Protein AF-A0A1Q3CL47-F1 (afdb_monomer_lite)

Radius of gyration: 13.67 Å; chains: 1; bounding box: 32×25×36 Å

Structure (mmCIF, N/CA/C/O backbone):
data_AF-A0A1Q3CL47-F1
#
_entry.id   AF-A0A1Q3CL47-F1
#
loop_
_atom_site.group_PDB
_atom_site.id
_atom_site.type_symbol
_atom_site.label_atom_id
_atom_site.label_alt_id
_atom_site.label_comp_id
_atom_site.label_asym_id
_atom_site.label_entity_id
_atom_site.label_seq_id
_atom_site.pdbx_PDB_ins_code
_atom_site.Cartn_x
_atom_site.Cartn_y
_atom_site.Cartn_z
_atom_site.occupancy
_atom_site.B_iso_or_equiv
_atom_site.auth_seq_id
_atom_site.auth_comp_id
_atom_site.auth_asym_id
_atom_site.auth_atom_id
_atom_site.pdbx_PDB_model_num
ATOM 1 N N . GLN A 1 1 ? 4.369 14.783 0.229 1.00 57.88 1 GLN A N 1
ATOM 2 C CA . GLN A 1 1 ? 4.083 13.335 0.374 1.00 57.88 1 GLN A CA 1
ATOM 3 C C . GLN A 1 1 ? 3.785 12.978 1.840 1.00 57.88 1 GLN A C 1
ATOM 5 O O . GLN A 1 1 ? 4.627 12.414 2.522 1.00 57.88 1 GLN A O 1
ATOM 10 N N . ILE A 1 2 ? 2.594 13.310 2.356 1.00 79.88 2 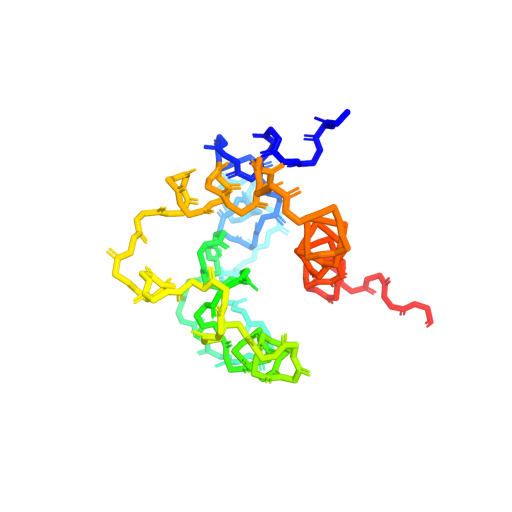ILE A N 1
ATOM 11 C CA . ILE A 1 2 ? 2.222 13.035 3.766 1.00 79.88 2 ILE A CA 1
ATOM 12 C C . ILE A 1 2 ? 1.633 11.620 3.932 1.00 79.88 2 ILE A C 1
ATOM 14 O O . ILE A 1 2 ? 1.781 10.994 4.978 1.00 79.88 2 ILE A O 1
ATOM 18 N N . PHE A 1 3 ? 0.991 11.088 2.889 1.00 82.19 3 PHE A N 1
ATOM 19 C CA . PHE A 1 3 ? 0.314 9.790 2.932 1.00 82.19 3 PHE A CA 1
ATOM 20 C C . PHE A 1 3 ? 1.273 8.605 3.135 1.00 82.19 3 PHE A C 1
ATOM 22 O O . PHE A 1 3 ? 1.109 7.865 4.099 1.00 82.19 3 PHE A O 1
ATOM 29 N N . LEU A 1 4 ? 2.311 8.462 2.301 1.00 82.69 4 LEU A N 1
ATOM 30 C CA . LEU A 1 4 ? 3.299 7.379 2.446 1.00 82.69 4 LEU A CA 1
ATOM 31 C C . LEU A 1 4 ? 4.018 7.424 3.799 1.00 82.69 4 LEU A C 1
ATOM 33 O O . LEU A 1 4 ? 4.282 6.385 4.395 1.00 82.69 4 LEU A O 1
ATOM 37 N N . TRP A 1 5 ? 4.275 8.625 4.326 1.00 84.69 5 TRP A N 1
ATOM 38 C CA . TRP A 1 5 ? 4.795 8.784 5.681 1.00 84.69 5 TRP A CA 1
ATOM 39 C C . TRP A 1 5 ? 3.823 8.199 6.718 1.00 84.69 5 TRP A C 1
ATOM 41 O O . TRP A 1 5 ? 4.224 7.396 7.558 1.00 84.69 5 TRP A O 1
ATOM 51 N N . LYS A 1 6 ? 2.520 8.500 6.620 1.00 83.94 6 LYS A N 1
ATOM 52 C CA . LYS A 1 6 ? 1.509 7.908 7.511 1.00 83.94 6 LYS A CA 1
ATOM 53 C C . LYS A 1 6 ? 1.444 6.383 7.396 1.00 83.94 6 LYS A C 1
ATOM 55 O O . LYS A 1 6 ? 1.325 5.726 8.427 1.00 83.94 6 LYS A O 1
ATOM 60 N N . VAL A 1 7 ? 1.547 5.830 6.185 1.00 84.19 7 VAL A N 1
ATOM 61 C CA . VAL A 1 7 ? 1.597 4.373 5.950 1.00 84.19 7 VAL A CA 1
ATOM 62 C C . VAL A 1 7 ? 2.800 3.767 6.681 1.00 84.19 7 VAL A C 1
ATOM 64 O O . VAL A 1 7 ? 2.645 2.872 7.507 1.00 84.19 7 VAL A O 1
ATOM 67 N N . ASN A 1 8 ? 3.989 4.322 6.449 1.00 83.56 8 ASN A N 1
ATOM 68 C CA . ASN A 1 8 ? 5.258 3.822 6.978 1.00 83.56 8 ASN A CA 1
ATOM 69 C C . ASN A 1 8 ? 5.361 3.886 8.505 1.00 83.56 8 ASN A C 1
ATOM 71 O O . ASN A 1 8 ? 6.035 3.058 9.113 1.00 83.56 8 ASN A O 1
ATOM 75 N N . HIS A 1 9 ? 4.681 4.848 9.127 1.00 81.75 9 HIS A N 1
ATOM 76 C CA . HIS A 1 9 ? 4.655 5.015 10.578 1.00 81.75 9 HIS A CA 1
ATOM 77 C C . HIS A 1 9 ? 3.426 4.374 11.251 1.00 81.75 9 HIS A C 1
ATOM 79 O O . HIS A 1 9 ? 3.2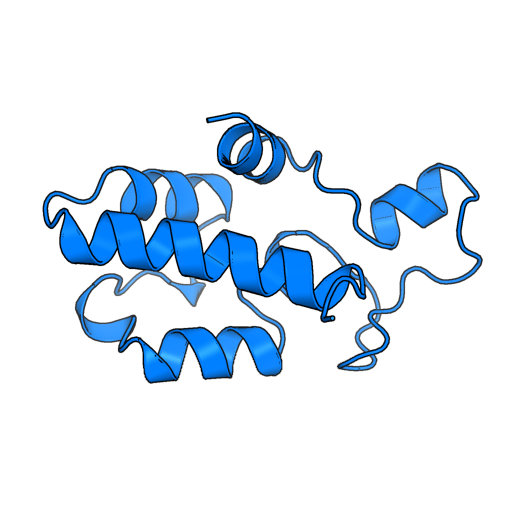06 4.608 12.441 1.00 81.75 9 HIS A O 1
ATOM 85 N N . ASN A 1 10 ? 2.617 3.582 10.528 1.00 74.31 10 ASN A N 1
ATOM 86 C CA . ASN A 1 10 ? 1.357 3.005 11.025 1.00 74.31 10 ASN A CA 1
ATOM 87 C C . ASN A 1 10 ? 0.417 4.066 11.642 1.00 74.31 10 ASN A C 1
ATOM 89 O O . ASN A 1 10 ? -0.231 3.844 12.667 1.00 74.31 10 ASN A O 1
ATOM 93 N N . LYS A 1 11 ? 0.375 5.253 11.026 1.00 78.81 11 LYS A N 1
ATOM 94 C CA . LYS A 1 11 ? -0.443 6.413 11.420 1.00 78.81 11 LYS A CA 1
ATOM 95 C C . LYS A 1 11 ? -1.665 6.607 10.515 1.00 78.81 11 LYS A C 1
ATOM 97 O O . LYS A 1 11 ? -2.262 7.685 10.523 1.00 78.81 11 LYS A O 1
ATOM 102 N N . LEU A 1 12 ? -2.031 5.613 9.703 1.00 79.62 12 LEU A N 1
ATOM 103 C CA . LEU A 1 12 ? -3.308 5.647 8.991 1.00 79.62 12 LEU A CA 1
ATOM 104 C C . LEU A 1 12 ? -4.451 5.458 9.983 1.00 79.62 12 LEU A C 1
ATOM 106 O O . LEU A 1 12 ? -4.358 4.648 10.901 1.00 79.62 12 LEU A O 1
ATOM 110 N N . LEU A 1 13 ? -5.535 6.202 9.781 1.00 73.31 13 LEU A N 1
ATOM 111 C CA . LEU A 1 13 ? -6.753 6.062 10.567 1.00 73.31 13 LEU A CA 1
ATOM 112 C C . LEU A 1 13 ? -7.474 4.768 10.160 1.00 73.31 13 LEU A C 1
ATOM 114 O O . LEU A 1 13 ? -8.373 4.797 9.328 1.00 73.31 13 LEU A O 1
ATOM 118 N N . THR A 1 14 ? -7.036 3.638 10.703 1.00 74.69 14 THR A N 1
ATOM 119 C CA . THR A 1 14 ? -7.719 2.346 10.560 1.00 74.69 14 THR A CA 1
ATOM 120 C C . THR A 1 14 ? -8.768 2.171 11.659 1.00 74.69 14 THR A C 1
ATOM 122 O O . THR A 1 14 ? -8.706 2.862 12.682 1.00 74.69 14 THR A O 1
ATOM 125 N N . ASN A 1 15 ? -9.701 1.225 11.522 1.00 70.75 15 ASN A N 1
ATOM 126 C CA . ASN A 1 15 ? -10.629 0.895 12.612 1.00 70.75 15 ASN A CA 1
ATOM 127 C C . ASN A 1 15 ? -9.899 0.468 13.902 1.00 70.75 15 ASN A C 1
ATOM 129 O O . ASN A 1 15 ? -10.361 0.804 14.988 1.00 70.75 15 ASN A O 1
ATOM 133 N N . GLN A 1 16 ? -8.705 -0.137 13.820 1.00 69.44 16 GLN A N 1
ATOM 134 C CA . GLN A 1 16 ? -7.854 -0.378 14.997 1.00 69.44 16 GLN A CA 1
ATOM 135 C C . GLN A 1 16 ? -7.393 0.926 15.679 1.00 69.44 16 GLN A C 1
ATOM 137 O O . GLN A 1 16 ? -7.344 1.014 16.907 1.00 69.44 16 GLN A O 1
ATOM 142 N N . VAL A 1 17 ? -7.040 1.960 14.908 1.00 73.62 17 VAL A N 1
ATOM 143 C CA . VAL A 1 17 ? -6.720 3.290 15.459 1.00 73.62 17 VAL A CA 1
ATOM 144 C C . VAL A 1 17 ? -7.976 3.943 16.029 1.00 73.62 17 VAL A C 1
ATOM 146 O O . VAL A 1 17 ? -7.934 4.450 17.145 1.00 73.62 17 VAL A O 1
ATOM 149 N N . ARG A 1 18 ? -9.110 3.871 15.325 1.00 73.62 18 ARG A N 1
ATOM 150 C CA . ARG A 1 18 ? -10.391 4.396 15.817 1.00 73.62 18 ARG A CA 1
ATOM 151 C C . ARG A 1 18 ? -10.803 3.742 17.133 1.00 73.62 18 ARG A C 1
ATOM 153 O O . ARG A 1 18 ? -11.231 4.461 18.025 1.00 73.62 18 ARG A O 1
ATOM 160 N N . LEU A 1 19 ? -10.614 2.429 17.284 1.00 73.38 19 LEU A N 1
ATOM 161 C CA . LEU A 1 19 ? -10.934 1.708 18.517 1.00 73.38 19 LEU A CA 1
ATOM 162 C C . LEU A 1 19 ? -10.063 2.201 19.678 1.00 73.38 19 LEU A C 1
ATOM 164 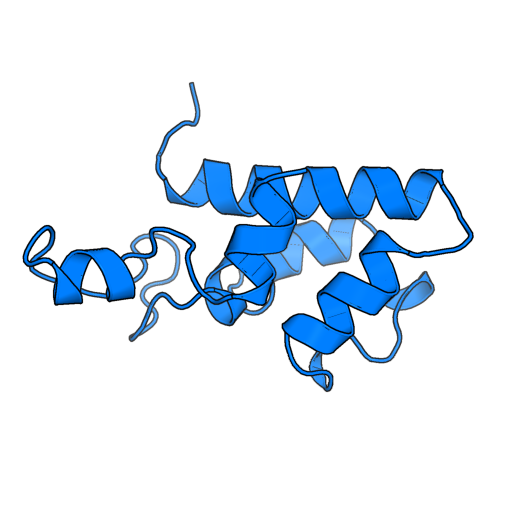O O . LEU A 1 19 ? -10.584 2.493 20.749 1.00 73.38 19 LEU A O 1
ATOM 168 N N . ARG A 1 20 ? -8.752 2.387 19.452 1.00 76.38 20 ARG A N 1
ATOM 169 C CA . ARG A 1 20 ? -7.839 2.965 20.459 1.00 76.38 20 ARG A CA 1
ATOM 170 C C . ARG A 1 20 ? -8.245 4.366 20.915 1.00 76.38 20 ARG A C 1
ATOM 172 O O . ARG A 1 20 ? -7.953 4.736 22.045 1.00 76.38 20 ARG A O 1
ATOM 179 N N . HIS A 1 21 ? -8.898 5.131 20.047 1.00 79.19 21 HIS A N 1
ATOM 180 C CA . HIS A 1 21 ? -9.412 6.465 20.355 1.00 79.19 21 HIS A CA 1
ATOM 181 C C . HIS A 1 21 ? -10.896 6.476 20.760 1.00 79.19 21 HIS A C 1
ATOM 183 O O . HIS A 1 21 ? -11.469 7.555 20.866 1.00 79.19 21 HIS A O 1
ATOM 189 N N . LEU A 1 22 ? -11.523 5.311 20.979 1.00 79.44 22 LEU A N 1
ATOM 190 C CA . LEU A 1 22 ? -12.947 5.179 21.326 1.00 79.44 22 LEU A CA 1
ATOM 191 C C . LEU A 1 22 ? -13.909 5.776 20.271 1.00 79.44 22 LEU A C 1
ATOM 193 O O . LEU A 1 22 ? -15.032 6.159 20.579 1.00 79.44 22 LEU A O 1
ATOM 197 N N . LEU A 1 23 ? -13.480 5.835 19.005 1.00 74.94 23 LEU A N 1
ATOM 198 C CA . LEU A 1 23 ? -14.242 6.356 17.854 1.00 74.94 23 LEU A CA 1
ATOM 199 C C . LEU A 1 23 ? -14.977 5.258 17.056 1.00 74.94 23 LEU A C 1
ATOM 201 O O . LEU A 1 23 ? -15.515 5.511 15.973 1.00 74.94 23 LEU A O 1
ATOM 205 N N . THR A 1 24 ? -14.924 4.015 17.532 1.00 73.00 24 THR A N 1
ATOM 206 C CA . THR A 1 24 ? -15.683 2.860 17.033 1.00 73.00 24 THR A CA 1
ATOM 207 C C . THR A 1 24 ? -15.795 1.825 18.152 1.00 73.00 24 THR A C 1
ATOM 209 O O . THR A 1 24 ? -14.935 1.773 19.029 1.00 73.00 24 THR A O 1
ATOM 212 N N . ILE A 1 25 ? -16.833 0.991 18.100 1.00 73.94 25 ILE A N 1
ATOM 213 C CA . ILE A 1 25 ? -17.054 -0.134 19.024 1.00 73.94 25 ILE A CA 1
ATOM 214 C C . ILE A 1 25 ? -16.483 -1.459 18.497 1.00 73.94 25 ILE A C 1
ATOM 216 O O . ILE A 1 25 ? -16.440 -2.442 19.227 1.00 73.94 25 ILE A O 1
ATOM 220 N N . SER A 1 26 ? -16.035 -1.493 17.236 1.00 67.31 26 SER A N 1
ATOM 221 C CA . SER A 1 26 ? -15.473 -2.688 16.602 1.00 67.31 26 SER A CA 1
ATOM 222 C C . SER A 1 26 ? -14.238 -2.342 15.755 1.00 67.31 26 SER A C 1
ATOM 224 O O . SER A 1 26 ? -14.284 -1.369 14.991 1.00 67.31 26 SER A O 1
ATOM 226 N N . PRO A 1 27 ? -13.135 -3.113 15.865 1.00 62.47 27 PRO A N 1
ATOM 227 C CA . PRO A 1 27 ? -11.957 -2.989 15.004 1.00 62.47 27 PRO A CA 1
ATOM 228 C C . PRO A 1 27 ? -12.120 -3.714 13.658 1.00 62.47 27 PRO A C 1
ATOM 230 O O . PRO A 1 27 ? -11.182 -3.712 12.857 1.00 62.47 27 PRO A O 1
ATOM 233 N N . GLN A 1 28 ? -13.268 -4.356 13.430 1.00 68.12 28 GLN A N 1
ATOM 234 C CA . GLN A 1 28 ? -13.495 -5.203 12.267 1.00 68.12 28 GLN A CA 1
ATOM 235 C C . GLN A 1 28 ? -13.547 -4.388 10.975 1.00 68.12 28 GLN A C 1
ATOM 237 O O . GLN A 1 28 ? -14.062 -3.266 10.918 1.00 68.12 28 GLN A O 1
ATOM 242 N N . TYR A 1 29 ? -13.025 -4.994 9.914 1.00 65.25 29 TYR A N 1
ATOM 243 C CA . TYR A 1 29 ? -13.100 -4.455 8.565 1.00 65.25 29 TYR A CA 1
ATOM 244 C C . TYR A 1 29 ? -14.447 -4.840 7.945 1.00 65.25 29 TYR A C 1
ATOM 246 O O . TYR A 1 29 ? -14.674 -6.002 7.603 1.00 65.25 29 TYR A O 1
ATOM 254 N N . SER A 1 30 ? -15.345 -3.869 7.766 1.00 64.50 30 SER A N 1
ATOM 255 C CA . SER A 1 30 ? -16.716 -4.110 7.281 1.00 64.50 30 SER A CA 1
ATOM 256 C C . SER A 1 30 ? -16.796 -4.782 5.905 1.00 64.50 30 SER A C 1
ATOM 258 O O . SER A 1 30 ? -17.809 -5.393 5.586 1.00 64.50 30 SER A O 1
ATOM 260 N N . ARG A 1 31 ? -15.739 -4.698 5.088 1.00 67.00 31 ARG A N 1
ATOM 261 C CA . ARG A 1 31 ? -15.730 -5.221 3.712 1.00 67.00 31 ARG A CA 1
ATOM 262 C C . ARG A 1 31 ? -15.217 -6.652 3.564 1.00 67.00 31 ARG A C 1
ATOM 264 O O . ARG A 1 31 ? -15.413 -7.235 2.507 1.00 67.00 31 ARG A O 1
ATOM 271 N N . CYS A 1 32 ? -14.542 -7.218 4.564 1.00 69.19 32 CYS A N 1
ATOM 272 C CA . CYS A 1 32 ? -14.064 -8.606 4.481 1.00 69.19 32 CYS A CA 1
ATOM 273 C C . CYS A 1 32 ? -14.223 -9.405 5.782 1.00 69.19 32 CYS A C 1
ATOM 275 O O . CYS A 1 32 ? -13.705 -10.513 5.865 1.00 69.19 32 CYS A O 1
ATOM 277 N N . MET A 1 33 ? -14.916 -8.847 6.784 1.00 64.06 33 MET A N 1
ATOM 278 C CA . MET A 1 33 ? -15.202 -9.478 8.082 1.00 64.06 33 MET A CA 1
ATOM 279 C C . MET A 1 33 ? -13.968 -10.036 8.815 1.00 64.06 33 MET A C 1
ATOM 281 O O . MET A 1 33 ? -14.090 -10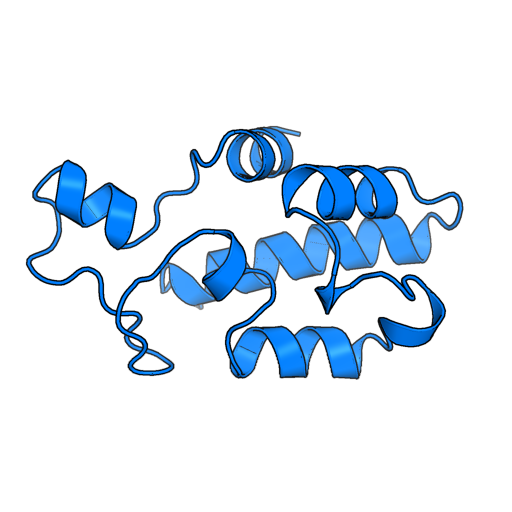.946 9.627 1.00 64.06 33 MET A O 1
ATOM 285 N N . ALA A 1 34 ? -12.777 -9.500 8.541 1.00 65.12 34 ALA A N 1
ATOM 286 C CA . ALA A 1 34 ? -11.559 -9.895 9.239 1.00 65.12 34 ALA A CA 1
ATOM 287 C C . ALA A 1 34 ? -11.487 -9.257 10.636 1.00 65.12 34 ALA A C 1
ATOM 289 O O . ALA A 1 34 ? -11.942 -8.124 10.837 1.00 65.12 34 ALA A O 1
ATOM 290 N N . ASP A 1 35 ? -10.858 -9.976 11.571 1.00 59.81 35 ASP A N 1
ATOM 291 C CA . ASP A 1 35 ? -10.826 -9.643 13.001 1.00 59.81 35 ASP A CA 1
ATOM 292 C C . ASP A 1 35 ? -10.202 -8.276 13.312 1.00 59.81 35 ASP A C 1
ATOM 294 O O . ASP A 1 35 ? -10.663 -7.578 14.217 1.00 59.81 35 ASP A O 1
ATOM 298 N N . VAL A 1 36 ? -9.160 -7.863 12.574 1.00 68.69 36 VAL A N 1
ATOM 299 C CA . VAL A 1 36 ? -8.448 -6.604 12.843 1.00 68.69 36 VAL A CA 1
ATOM 300 C C . VAL A 1 36 ? -8.075 -5.864 11.566 1.00 68.69 36 VAL A C 1
ATOM 302 O O . VAL A 1 36 ? -7.215 -6.281 10.790 1.00 68.69 36 VAL A O 1
ATOM 305 N N . GLU A 1 37 ? -8.640 -4.671 11.416 1.00 68.62 37 GLU A N 1
ATOM 306 C CA . GLU A 1 37 ? -8.244 -3.725 10.385 1.00 68.62 37 GLU A CA 1
ATOM 307 C C . GLU A 1 37 ? -6.933 -2.996 10.752 1.00 68.62 37 GLU A C 1
ATOM 309 O O . GLU A 1 37 ? -6.923 -1.955 11.426 1.00 68.62 37 GLU A O 1
ATOM 314 N N . ASN A 1 38 ? -5.809 -3.520 10.262 1.00 76.81 38 ASN A N 1
ATOM 315 C CA . ASN A 1 38 ? -4.501 -2.865 10.326 1.00 76.81 38 ASN A CA 1
ATOM 316 C C . ASN A 1 38 ? -4.041 -2.366 8.937 1.00 76.81 38 ASN A C 1
ATOM 318 O O . ASN A 1 38 ? -4.647 -2.678 7.912 1.00 76.81 38 ASN A O 1
ATOM 322 N N . CYS A 1 39 ? -2.965 -1.571 8.891 1.00 80.50 39 CYS A N 1
ATOM 323 C CA . CYS A 1 39 ? -2.478 -0.973 7.640 1.00 80.50 39 CYS A CA 1
ATOM 324 C C . CYS A 1 39 ? -2.091 -2.025 6.587 1.00 80.50 39 CYS A C 1
ATOM 326 O O . CYS A 1 39 ? -2.356 -1.820 5.408 1.00 80.50 39 CYS A O 1
ATOM 328 N N . VAL A 1 40 ? -1.491 -3.146 7.001 1.00 83.25 40 VAL A N 1
ATOM 329 C CA . VAL A 1 40 ? -1.085 -4.234 6.094 1.00 83.25 40 VAL A CA 1
ATOM 330 C C . VAL A 1 40 ? -2.310 -4.895 5.475 1.00 83.25 40 VAL A C 1
ATOM 332 O O . VAL A 1 40 ? -2.375 -5.095 4.264 1.00 83.25 40 VAL A O 1
ATOM 335 N N . HIS A 1 41 ? -3.313 -5.155 6.308 1.00 80.75 41 HIS A N 1
ATOM 336 C CA . HIS A 1 41 ? -4.556 -5.770 5.895 1.00 80.75 41 HIS A CA 1
ATOM 337 C C . HIS A 1 41 ? -5.285 -4.921 4.848 1.00 80.75 41 HIS A C 1
ATOM 339 O O . HIS A 1 41 ? -5.559 -5.411 3.758 1.00 80.75 41 HIS A O 1
ATOM 345 N N . ILE A 1 42 ? -5.518 -3.631 5.126 1.00 83.31 42 ILE A N 1
ATOM 346 C CA . ILE A 1 42 ? -6.207 -2.735 4.180 1.00 83.31 42 ILE A CA 1
ATOM 347 C C . ILE A 1 42 ? -5.406 -2.567 2.893 1.00 83.31 42 ILE A C 1
ATOM 349 O O . ILE A 1 42 ? -5.993 -2.478 1.826 1.00 83.31 42 ILE A O 1
ATOM 353 N N . LEU A 1 43 ? -4.083 -2.448 2.967 1.00 86.94 43 LEU A N 1
ATOM 354 C CA . LEU A 1 43 ? -3.293 -2.048 1.804 1.00 86.94 43 LEU A CA 1
ATOM 355 C C . LEU A 1 43 ? -2.829 -3.223 0.951 1.00 86.94 43 LEU A C 1
ATOM 357 O O . LEU A 1 43 ? -2.439 -2.991 -0.187 1.00 86.94 43 LEU A O 1
ATOM 361 N N . ARG A 1 44 ? -2.840 -4.455 1.469 1.00 87.25 44 ARG A N 1
ATOM 362 C CA . ARG A 1 44 ? -2.181 -5.584 0.804 1.00 87.25 44 ARG A CA 1
ATOM 363 C C . ARG A 1 44 ? -2.917 -6.912 0.934 1.00 87.25 44 ARG A C 1
ATOM 365 O O . ARG A 1 44 ? -3.113 -7.582 -0.072 1.00 87.25 44 ARG A O 1
ATOM 372 N N . GLU A 1 45 ? -3.301 -7.298 2.148 1.00 83.31 45 GLU A N 1
ATOM 373 C CA . GLU A 1 45 ? -3.701 -8.689 2.430 1.00 83.31 45 GLU A CA 1
ATOM 374 C C . GLU A 1 45 ? -5.210 -8.946 2.329 1.00 83.31 45 GLU A C 1
ATOM 376 O O . GLU A 1 45 ? -5.619 -10.093 2.159 1.00 83.31 45 GLU A O 1
ATOM 381 N N . CYS A 1 46 ? -6.062 -7.920 2.420 1.00 84.69 46 CYS A N 1
ATOM 382 C CA . CYS A 1 46 ? -7.499 -8.134 2.282 1.00 84.69 46 CYS A CA 1
ATOM 383 C C . CYS A 1 46 ? -7.871 -8.493 0.835 1.00 84.69 46 CYS A C 1
ATOM 385 O O . CYS A 1 46 ? -7.230 -8.052 -0.121 1.00 84.69 46 CYS A O 1
ATOM 387 N N . HIS A 1 47 ? -8.932 -9.287 0.668 1.00 82.38 47 HIS A N 1
ATOM 388 C CA . HIS A 1 47 ? -9.369 -9.774 -0.644 1.00 82.38 47 HIS A CA 1
ATOM 389 C C . HIS A 1 47 ? -9.576 -8.647 -1.686 1.00 82.38 47 HIS A C 1
ATOM 391 O O . HIS A 1 47 ? -9.030 -8.769 -2.784 1.00 82.38 47 HIS A O 1
ATOM 397 N N . PRO A 1 48 ? -10.237 -7.510 -1.360 1.00 80.69 48 PRO A N 1
ATOM 398 C CA . PRO A 1 48 ? -10.332 -6.365 -2.275 1.00 80.69 48 PRO A CA 1
ATOM 399 C C . PRO A 1 48 ? -8.978 -5.780 -2.704 1.00 80.69 48 PRO A C 1
ATOM 401 O O . PRO A 1 48 ? -8.791 -5.393 -3.860 1.00 80.69 48 PRO A O 1
ATOM 404 N N . SER A 1 49 ? -8.021 -5.716 -1.780 1.00 86.62 49 SER A N 1
ATOM 405 C CA . SER A 1 49 ? -6.695 -5.166 -2.057 1.00 86.62 49 SER A CA 1
ATOM 406 C C . SER A 1 49 ? -5.884 -6.107 -2.918 1.00 86.62 49 SER A C 1
ATOM 408 O O . SER A 1 49 ? -5.319 -5.670 -3.915 1.00 86.62 49 SER A O 1
ATOM 410 N N . ASN A 1 50 ? -5.905 -7.402 -2.612 1.00 86.81 50 ASN A N 1
ATOM 411 C CA . ASN A 1 50 ? -5.247 -8.407 -3.434 1.00 86.81 50 ASN A CA 1
ATOM 412 C C . ASN A 1 50 ? -5.786 -8.393 -4.877 1.00 86.81 50 ASN A C 1
ATOM 414 O O . ASN A 1 50 ? -4.999 -8.357 -5.816 1.00 86.81 50 ASN A O 1
ATOM 418 N N . GLY A 1 51 ? -7.109 -8.298 -5.063 1.00 87.00 51 GLY A N 1
ATOM 419 C CA . GLY A 1 51 ? -7.713 -8.162 -6.396 1.00 87.00 51 GLY A CA 1
ATOM 420 C C . GLY A 1 51 ? -7.245 -6.910 -7.151 1.00 87.00 51 GLY A C 1
ATOM 421 O O . GLY A 1 51 ? -6.936 -6.979 -8.340 1.00 87.00 51 GLY A O 1
ATOM 422 N N . THR A 1 52 ? -7.107 -5.777 -6.453 1.00 90.06 52 THR A N 1
ATOM 423 C CA . THR A 1 52 ? -6.556 -4.544 -7.042 1.00 90.06 52 THR A CA 1
ATOM 424 C C . THR A 1 52 ? -5.118 -4.755 -7.507 1.00 90.06 52 THR A C 1
ATOM 426 O O . THR A 1 52 ? -4.785 -4.435 -8.644 1.00 90.06 52 THR A O 1
ATOM 429 N N . TRP A 1 53 ? -4.266 -5.342 -6.667 1.00 92.06 53 TRP A N 1
ATOM 430 C CA . TRP A 1 53 ? -2.867 -5.586 -7.016 1.00 92.06 53 TRP A CA 1
ATOM 431 C C . TRP A 1 53 ? -2.711 -6.588 -8.157 1.00 92.06 53 TRP A C 1
ATOM 433 O O . TRP A 1 53 ? -1.874 -6.379 -9.031 1.00 92.06 53 TRP A O 1
ATOM 443 N N . GLN A 1 54 ? -3.526 -7.644 -8.187 1.00 88.94 54 GLN A N 1
ATOM 444 C CA . GLN A 1 54 ? -3.553 -8.610 -9.288 1.00 88.94 54 GLN A CA 1
ATOM 445 C C . GLN A 1 54 ? -3.916 -7.945 -10.620 1.00 88.94 54 GLN A C 1
ATOM 447 O O . GLN A 1 54 ? -3.283 -8.231 -11.629 1.00 88.94 54 GLN A O 1
ATOM 452 N N . SER A 1 55 ? -4.874 -7.010 -10.622 1.00 90.00 55 SER A N 1
ATOM 453 C CA . SER A 1 55 ? -5.242 -6.251 -11.829 1.00 90.00 55 SER A CA 1
ATOM 454 C C . SER A 1 55 ? -4.131 -5.329 -12.347 1.00 90.00 55 SER A C 1
ATOM 456 O O . SER A 1 55 ? -4.121 -4.981 -13.524 1.00 90.00 55 SER A O 1
ATOM 458 N N . LEU A 1 56 ? -3.197 -4.951 -11.470 1.00 89.31 56 LEU A N 1
ATOM 459 C CA . LEU A 1 56 ? -2.017 -4.142 -11.785 1.00 89.31 56 LEU A CA 1
ATOM 460 C C . LEU A 1 56 ? -0.780 -4.990 -12.089 1.00 89.31 56 LEU A C 1
ATOM 462 O O . LEU A 1 56 ? 0.305 -4.439 -12.231 1.00 89.31 56 LEU A O 1
ATOM 466 N N . ASP A 1 57 ? -0.938 -6.312 -12.129 1.00 86.69 57 ASP A N 1
ATOM 467 C CA . ASP A 1 57 ? 0.133 -7.266 -12.373 1.00 86.69 57 ASP A CA 1
ATOM 468 C C . ASP A 1 57 ? 1.365 -7.074 -11.467 1.00 86.69 57 ASP A C 1
ATOM 470 O O . ASP A 1 57 ? 2.519 -7.024 -11.896 1.00 86.69 57 ASP A O 1
ATOM 474 N N . TYR A 1 58 ? 1.119 -6.977 -10.155 1.00 82.19 58 TYR A N 1
ATOM 475 C CA . TYR A 1 58 ? 2.180 -6.744 -9.166 1.00 82.19 58 TYR A CA 1
ATOM 476 C C . TYR A 1 58 ? 3.329 -7.765 -9.233 1.00 82.19 58 TYR A C 1
ATOM 478 O O . TYR A 1 58 ? 4.444 -7.471 -8.803 1.00 82.19 58 TYR A O 1
ATOM 486 N N . SER A 1 59 ? 3.058 -8.973 -9.738 1.00 78.69 59 SER A N 1
ATOM 487 C CA . SER A 1 59 ? 4.009 -10.083 -9.772 1.00 78.69 59 SER A CA 1
ATOM 488 C C . SER A 1 59 ? 5.214 -9.809 -10.673 1.00 78.69 59 SER A C 1
ATOM 490 O O . SER A 1 59 ? 6.318 -10.265 -10.372 1.00 78.69 59 SER A O 1
ATOM 492 N N . HIS A 1 60 ? 5.023 -8.998 -11.717 1.00 81.75 60 HIS A N 1
ATOM 493 C CA . HIS A 1 60 ? 6.086 -8.557 -12.614 1.00 81.75 60 HIS A CA 1
ATOM 494 C C . HIS A 1 60 ? 7.022 -7.523 -11.972 1.00 81.75 60 HIS A C 1
ATOM 496 O O . HIS A 1 60 ? 8.177 -7.403 -12.381 1.00 81.75 60 HIS A O 1
ATOM 502 N N . HIS A 1 61 ? 6.550 -6.800 -10.953 1.00 79.06 61 HIS A N 1
ATOM 503 C CA . HIS A 1 61 ? 7.272 -5.687 -10.334 1.00 79.06 61 HIS A CA 1
ATOM 504 C C . HIS A 1 61 ? 7.836 -6.009 -8.942 1.00 79.06 61 HIS A C 1
ATOM 506 O O . HIS A 1 61 ? 8.815 -5.394 -8.518 1.00 79.06 61 HIS A O 1
ATOM 512 N N . ASP A 1 62 ? 7.247 -6.965 -8.217 1.00 81.50 62 ASP A N 1
ATOM 513 C CA . ASP A 1 62 ? 7.646 -7.282 -6.846 1.00 81.50 62 ASP A CA 1
ATOM 514 C C . ASP A 1 62 ? 7.422 -8.757 -6.483 1.00 81.50 62 ASP A C 1
ATOM 516 O O . ASP A 1 62 ? 6.351 -9.178 -6.036 1.00 81.50 62 ASP A O 1
ATOM 520 N N . SER A 1 63 ? 8.491 -9.549 -6.573 1.00 81.62 63 SER A N 1
ATOM 521 C CA . SER A 1 63 ? 8.497 -10.953 -6.150 1.00 81.62 63 SER A CA 1
ATOM 522 C C . SER A 1 63 ? 8.410 -11.141 -4.627 1.00 81.62 63 SER A C 1
ATOM 524 O O . SER A 1 63 ? 8.215 -12.258 -4.150 1.00 81.62 63 SER A O 1
ATOM 526 N N . SER A 1 64 ? 8.566 -10.070 -3.842 1.00 81.38 64 SER A N 1
ATOM 527 C CA . SER A 1 64 ? 8.566 -10.077 -2.373 1.00 81.38 64 SER A CA 1
ATOM 528 C C . SER A 1 64 ? 7.264 -9.554 -1.758 1.00 81.38 64 SER A C 1
ATOM 530 O O . SER A 1 64 ? 7.193 -9.316 -0.546 1.00 81.38 64 SER A O 1
ATOM 532 N N . PHE A 1 65 ? 6.222 -9.392 -2.577 1.00 82.06 65 PHE A N 1
ATOM 533 C CA . PHE A 1 65 ? 4.960 -8.752 -2.213 1.00 82.06 65 PHE A CA 1
ATOM 534 C C . PHE A 1 65 ? 4.359 -9.286 -0.900 1.00 82.06 65 PHE A C 1
ATOM 536 O O . PHE A 1 65 ? 4.036 -8.503 -0.007 1.00 82.06 65 PHE A O 1
ATOM 543 N N . HIS A 1 66 ? 4.278 -10.611 -0.733 1.00 79.19 66 HIS A N 1
ATOM 544 C CA . HIS A 1 66 ? 3.675 -11.244 0.453 1.00 79.19 66 HIS A CA 1
ATOM 545 C C . HIS A 1 66 ? 4.650 -11.448 1.622 1.00 79.19 66 HIS A C 1
ATOM 547 O O . HIS A 1 66 ? 4.224 -11.532 2.770 1.00 79.19 66 HIS A O 1
ATOM 553 N N . SER A 1 67 ? 5.956 -11.527 1.360 1.00 84.25 67 SER A N 1
ATOM 554 C CA . SER A 1 67 ? 6.962 -11.900 2.367 1.00 84.25 67 SER A CA 1
ATOM 555 C C . SER A 1 67 ? 7.621 -10.703 3.059 1.00 84.25 67 SER A C 1
ATOM 557 O O . SER A 1 67 ? 8.193 -10.838 4.142 1.00 84.25 67 SER A O 1
ATOM 559 N N . SER A 1 68 ? 7.545 -9.515 2.459 1.00 85.62 68 SER A N 1
ATOM 560 C CA . SER A 1 68 ? 8.183 -8.305 2.974 1.00 85.62 68 SER A CA 1
ATOM 561 C C . SER A 1 68 ? 7.346 -7.598 4.052 1.00 85.62 68 SER A C 1
ATOM 563 O O . SER A 1 68 ? 6.112 -7.618 4.058 1.00 85.62 68 SER A O 1
ATOM 565 N N . LYS A 1 69 ? 8.020 -6.917 4.989 1.00 87.25 69 LYS A N 1
ATOM 566 C CA . LYS A 1 69 ? 7.360 -6.014 5.951 1.00 87.25 69 LYS A CA 1
ATOM 567 C C . LYS A 1 69 ? 6.795 -4.799 5.214 1.00 87.25 69 LYS A C 1
ATOM 569 O O . LYS A 1 69 ? 7.467 -4.279 4.326 1.00 87.25 69 LYS A O 1
ATOM 574 N N . LEU A 1 70 ? 5.644 -4.280 5.658 1.00 86.00 70 LEU A N 1
ATOM 575 C CA . LEU A 1 70 ? 4.947 -3.153 5.015 1.00 86.00 70 LEU A CA 1
ATOM 576 C C . LEU A 1 70 ? 5.873 -1.968 4.708 1.00 86.00 70 LEU A C 1
ATOM 578 O O . LEU A 1 70 ? 5.870 -1.486 3.588 1.00 86.00 70 LEU A O 1
ATOM 582 N N . PHE A 1 71 ? 6.703 -1.544 5.666 1.00 88.06 71 PHE A N 1
ATOM 583 C CA . PHE A 1 71 ? 7.654 -0.444 5.465 1.00 88.06 71 PHE A CA 1
ATOM 584 C C . PHE A 1 71 ? 8.684 -0.723 4.361 1.00 88.06 71 PHE A C 1
ATOM 586 O O . PHE A 1 71 ? 8.982 0.147 3.546 1.00 88.06 71 PHE A O 1
ATOM 593 N N . THR A 1 72 ? 9.259 -1.927 4.349 1.00 88.94 72 THR A N 1
ATOM 594 C CA . THR A 1 72 ? 10.253 -2.321 3.343 1.00 88.94 72 THR A CA 1
ATOM 595 C C . THR A 1 72 ? 9.605 -2.380 1.966 1.00 88.94 72 THR A C 1
ATOM 597 O O . THR A 1 72 ? 10.145 -1.830 1.010 1.00 88.94 72 THR A O 1
ATOM 600 N N . TRP A 1 73 ? 8.416 -2.974 1.902 1.00 91.50 73 TRP A N 1
ATOM 601 C CA . TRP A 1 73 ? 7.607 -3.115 0.700 1.00 91.50 73 TRP A CA 1
ATOM 602 C C . TRP A 1 73 ? 7.218 -1.767 0.082 1.00 91.50 73 TRP A C 1
ATOM 604 O O . TRP A 1 73 ? 7.459 -1.519 -1.100 1.00 91.50 73 TRP A O 1
ATOM 614 N N . THR A 1 74 ? 6.666 -0.853 0.884 1.00 90.56 74 THR A N 1
ATOM 615 C CA . THR A 1 74 ? 6.276 0.480 0.410 1.00 90.56 74 THR A CA 1
ATOM 616 C C . THR A 1 74 ? 7.483 1.310 0.010 1.00 90.56 74 THR A C 1
ATOM 618 O O . THR A 1 74 ? 7.418 2.029 -0.982 1.00 90.56 74 THR A O 1
ATOM 621 N N . LYS A 1 75 ? 8.594 1.223 0.752 1.00 91.06 75 LYS A N 1
ATOM 622 C CA . LYS A 1 75 ? 9.825 1.945 0.415 1.00 91.06 75 LYS A CA 1
ATOM 623 C C . LYS A 1 75 ? 10.419 1.450 -0.903 1.00 91.06 75 LYS A C 1
ATOM 625 O O . LYS A 1 75 ? 10.856 2.289 -1.685 1.00 91.06 75 LYS A O 1
ATOM 630 N N . PHE A 1 76 ? 10.429 0.138 -1.140 1.00 91.06 76 PHE A N 1
ATOM 631 C CA . PHE A 1 76 ? 10.909 -0.460 -2.386 1.00 91.06 76 PHE A CA 1
ATOM 632 C C . PHE A 1 76 ? 10.092 0.042 -3.583 1.00 91.06 76 PHE A C 1
ATOM 634 O O . PHE A 1 76 ? 10.634 0.695 -4.470 1.00 91.06 76 PHE A O 1
ATOM 641 N N . ASN A 1 77 ? 8.772 -0.143 -3.546 1.00 91.38 77 ASN A N 1
ATOM 642 C CA . ASN A 1 77 ? 7.894 0.201 -4.664 1.00 91.38 77 ASN A CA 1
ATOM 643 C C . ASN A 1 77 ? 7.740 1.723 -4.881 1.00 91.38 77 ASN A C 1
ATOM 645 O O . ASN A 1 77 ? 7.704 2.192 -6.015 1.00 91.38 77 ASN A O 1
ATOM 649 N N . ALA A 1 78 ? 7.736 2.541 -3.821 1.00 91.00 78 ALA A N 1
ATOM 650 C CA . ALA A 1 78 ? 7.661 4.002 -3.960 1.00 91.00 78 ALA A CA 1
ATOM 651 C C . ALA A 1 78 ? 8.963 4.650 -4.473 1.00 91.00 78 ALA A C 1
ATOM 653 O O . ALA A 1 78 ? 8.956 5.826 -4.846 1.00 91.00 78 ALA A O 1
ATOM 654 N N . ASN A 1 79 ? 10.076 3.912 -4.478 1.00 91.75 79 ASN A N 1
ATOM 655 C CA . ASN A 1 79 ? 11.355 4.338 -5.054 1.00 91.75 79 ASN A CA 1
ATOM 656 C C . ASN A 1 79 ? 11.744 3.489 -6.269 1.00 91.75 79 ASN A C 1
ATOM 658 O O . ASN A 1 79 ? 12.918 3.449 -6.630 1.00 91.75 79 ASN A O 1
ATOM 662 N N . HIS A 1 80 ? 10.773 2.814 -6.885 1.00 92.38 80 HIS A N 1
ATOM 663 C CA . HIS A 1 80 ? 11.023 1.992 -8.054 1.00 92.38 80 HIS A CA 1
ATOM 664 C C . HIS A 1 80 ? 11.561 2.836 -9.221 1.00 92.38 80 HIS A C 1
ATOM 666 O O . HIS A 1 80 ? 11.223 4.017 -9.358 1.00 92.38 80 HIS A O 1
ATOM 672 N N . VAL A 1 81 ? 12.434 2.227 -10.028 1.00 91.88 81 VAL A N 1
ATOM 673 C CA . VAL A 1 81 ? 13.117 2.887 -11.155 1.00 91.88 81 VAL A CA 1
ATOM 674 C C . VAL A 1 81 ? 12.161 3.199 -12.303 1.00 91.88 81 VAL A C 1
ATOM 676 O O . VAL A 1 81 ? 12.279 4.246 -12.932 1.00 91.88 81 VAL A O 1
ATOM 679 N N . ASP A 1 82 ? 11.192 2.313 -12.532 1.00 92.38 82 ASP A N 1
ATOM 680 C CA . ASP A 1 82 ? 10.061 2.560 -13.422 1.00 92.38 82 ASP A CA 1
ATOM 681 C C . ASP A 1 82 ? 9.104 3.563 -12.764 1.00 92.38 82 ASP A C 1
ATOM 683 O O . ASP A 1 82 ? 8.504 3.286 -11.716 1.00 92.38 82 ASP A O 1
ATOM 687 N N . LEU A 1 83 ? 9.008 4.742 -13.379 1.00 92.19 83 LEU A N 1
ATOM 688 C CA . LEU A 1 83 ? 8.177 5.841 -12.910 1.00 92.19 83 LEU A CA 1
ATOM 689 C C . LEU A 1 83 ? 6.688 5.521 -13.037 1.00 92.19 83 LEU A C 1
ATOM 691 O O . LEU A 1 83 ? 5.935 5.897 -12.138 1.00 92.19 83 LEU A O 1
ATOM 695 N N . ASP A 1 84 ? 6.271 4.807 -14.081 1.00 91.88 84 ASP A N 1
ATOM 696 C CA . ASP A 1 84 ? 4.864 4.477 -14.302 1.00 91.88 84 ASP A CA 1
ATOM 697 C C . ASP A 1 84 ? 4.383 3.533 -13.204 1.00 91.88 84 ASP A C 1
ATOM 699 O O . ASP A 1 84 ? 3.401 3.830 -12.518 1.00 91.88 84 ASP A O 1
ATOM 703 N N . TRP A 1 85 ? 5.153 2.475 -12.925 1.00 93.12 85 TRP A N 1
ATOM 704 C CA . TRP A 1 85 ? 4.886 1.600 -11.782 1.00 93.12 85 TRP A CA 1
ATOM 705 C C . TRP A 1 85 ? 4.872 2.372 -10.463 1.00 93.12 85 TRP A C 1
ATOM 707 O O . TRP A 1 85 ? 3.943 2.235 -9.668 1.00 93.12 85 TRP A O 1
ATOM 717 N N . LYS A 1 86 ? 5.867 3.232 -10.223 1.00 92.25 86 LYS A N 1
ATOM 718 C CA . LYS A 1 86 ? 5.942 4.038 -8.998 1.00 92.25 86 LYS A CA 1
ATOM 719 C C . LYS A 1 86 ? 4.686 4.893 -8.797 1.00 92.25 86 LYS A C 1
ATOM 721 O O . LYS A 1 86 ? 4.169 4.957 -7.678 1.00 92.25 86 LYS A O 1
ATOM 726 N N . TYR A 1 87 ? 4.193 5.564 -9.838 1.00 91.75 87 TYR A N 1
ATOM 727 C CA . TYR A 1 87 ? 2.975 6.370 -9.741 1.00 91.75 87 TYR A CA 1
ATOM 728 C C . TYR A 1 87 ? 1.737 5.495 -9.552 1.00 91.75 87 TYR A C 1
ATOM 730 O O . TYR A 1 87 ? 0.952 5.764 -8.638 1.00 91.75 87 TYR A O 1
ATOM 738 N N . MET A 1 88 ? 1.600 4.422 -10.334 1.00 93.06 88 MET A N 1
ATOM 739 C CA . MET A 1 88 ? 0.499 3.462 -10.216 1.00 93.06 88 MET A CA 1
ATOM 740 C C . MET A 1 88 ? 0.433 2.854 -8.815 1.00 93.06 88 MET A C 1
ATOM 742 O O . MET A 1 88 ? -0.634 2.826 -8.208 1.00 93.06 88 MET A O 1
ATOM 746 N N . PHE A 1 89 ? 1.574 2.477 -8.244 1.00 92.81 89 PHE A N 1
ATOM 747 C CA . PHE A 1 89 ? 1.687 1.948 -6.891 1.00 92.81 89 PHE A CA 1
ATOM 748 C C . PHE A 1 89 ? 1.186 2.938 -5.831 1.00 92.81 89 PHE A C 1
ATOM 750 O O . PHE A 1 89 ? 0.378 2.591 -4.966 1.00 92.81 89 PHE A O 1
ATOM 757 N N . VAL A 1 90 ? 1.637 4.197 -5.890 1.00 91.94 90 VAL A N 1
ATOM 758 C CA . VAL A 1 90 ? 1.225 5.225 -4.921 1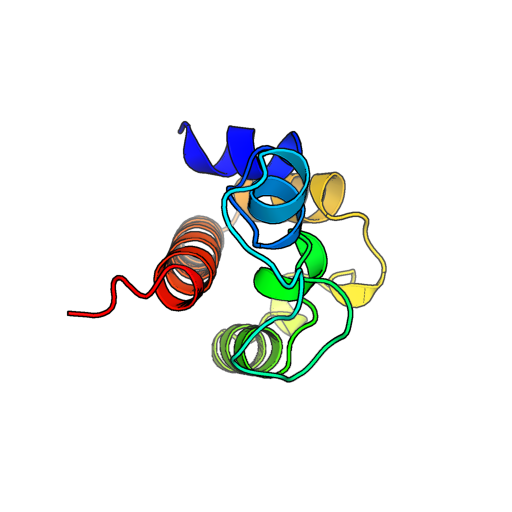.00 91.94 90 VAL A CA 1
ATOM 759 C C . VAL A 1 90 ? -0.264 5.557 -5.060 1.00 91.94 90 VAL A C 1
ATOM 761 O O . VAL A 1 90 ? -0.945 5.726 -4.044 1.00 91.94 90 VAL A O 1
ATOM 764 N N . ILE A 1 91 ? -0.776 5.621 -6.292 1.00 91.56 91 ILE A N 1
ATOM 765 C CA . ILE A 1 91 ? -2.199 5.845 -6.578 1.00 91.56 91 ILE A CA 1
ATOM 766 C C . ILE A 1 91 ? -3.035 4.668 -6.071 1.00 91.56 91 ILE A C 1
ATOM 768 O O . ILE A 1 91 ? -4.041 4.890 -5.402 1.00 91.56 91 ILE A O 1
ATOM 772 N N . ALA A 1 92 ? -2.609 3.430 -6.315 1.00 92.19 92 ALA A N 1
ATOM 773 C CA . ALA A 1 92 ? -3.291 2.230 -5.848 1.00 92.19 92 ALA A CA 1
ATOM 774 C C . ALA A 1 92 ? -3.377 2.193 -4.317 1.00 92.19 92 ALA A C 1
ATOM 776 O O . ALA A 1 92 ? -4.470 2.041 -3.771 1.00 92.19 92 ALA A O 1
ATOM 777 N N . LEU A 1 93 ? -2.269 2.448 -3.607 1.00 91.62 93 LEU A N 1
ATOM 778 C CA . LEU A 1 93 ? -2.274 2.548 -2.142 1.00 91.62 93 LEU A CA 1
ATOM 779 C C . LEU A 1 93 ? -3.268 3.600 -1.635 1.00 91.62 93 LEU A C 1
ATOM 781 O O . LEU A 1 93 ? -4.008 3.357 -0.678 1.00 91.62 93 LEU A O 1
ATOM 785 N N . TRP A 1 94 ? -3.275 4.777 -2.263 1.00 89.19 94 TRP A N 1
ATOM 786 C CA . TRP A 1 94 ? -4.193 5.853 -1.907 1.00 89.19 94 TRP A CA 1
ATOM 787 C C . TRP A 1 94 ? -5.653 5.453 -2.136 1.00 89.19 94 TRP A C 1
ATOM 789 O O . TRP A 1 94 ? -6.483 5.644 -1.246 1.00 89.19 94 TRP A O 1
ATOM 799 N N . SER A 1 95 ? -5.956 4.860 -3.291 1.00 88.56 95 SER A N 1
ATOM 800 C CA . SER A 1 95 ? -7.292 4.394 -3.664 1.00 88.56 95 SER A CA 1
ATOM 801 C C . SER A 1 95 ? -7.810 3.313 -2.719 1.00 88.56 95 SER A C 1
ATOM 803 O O . SER A 1 95 ? -8.947 3.412 -2.266 1.00 88.56 95 SER A O 1
ATOM 805 N N . LEU A 1 96 ? -6.977 2.340 -2.336 1.00 87.69 96 LEU A N 1
ATOM 806 C CA . LEU A 1 96 ? -7.338 1.295 -1.372 1.00 87.69 96 LEU A CA 1
ATOM 807 C C . LEU A 1 96 ? -7.693 1.879 -0.000 1.00 87.69 96 LEU A C 1
ATOM 809 O O . LEU A 1 96 ? -8.729 1.548 0.583 1.00 87.69 96 LEU A O 1
ATOM 813 N N . TRP A 1 97 ? -6.874 2.809 0.498 1.00 84.88 97 TRP A N 1
ATOM 814 C CA . TRP A 1 97 ? -7.149 3.490 1.762 1.00 84.88 97 TRP A CA 1
ATOM 815 C C . TRP A 1 97 ? -8.416 4.364 1.696 1.00 84.88 97 TRP A C 1
ATOM 817 O O . TRP A 1 97 ? -9.268 4.306 2.587 1.00 84.88 97 TRP A O 1
ATOM 827 N N . LYS A 1 98 ? -8.583 5.142 0.620 1.00 82.75 98 LYS A N 1
ATOM 828 C CA . LYS A 1 98 ? -9.783 5.954 0.359 1.00 82.75 98 LYS A CA 1
ATOM 829 C C . LYS A 1 98 ? -11.045 5.105 0.317 1.00 82.75 98 LYS A C 1
ATOM 831 O O . LYS A 1 98 ? -12.042 5.468 0.936 1.00 82.75 98 LYS A O 1
ATOM 836 N N . ALA A 1 99 ? -10.987 3.971 -0.373 1.00 77.50 99 ALA A N 1
ATOM 837 C CA . ALA A 1 99 ? -12.107 3.060 -0.476 1.00 77.50 99 ALA A CA 1
ATOM 838 C C . ALA A 1 99 ? -12.521 2.579 0.922 1.00 77.50 99 ALA A C 1
ATOM 840 O O . ALA A 1 99 ? -13.707 2.598 1.238 1.00 77.50 99 ALA A O 1
ATOM 841 N N . GLN A 1 100 ? -11.568 2.262 1.806 1.00 69.62 100 GLN A N 1
ATOM 842 C CA . GLN A 1 100 ? -11.920 1.842 3.161 1.00 69.62 100 GLN A CA 1
ATOM 843 C C . GLN A 1 100 ? -12.621 2.919 3.991 1.00 69.62 100 GLN A C 1
ATOM 845 O O . GLN A 1 100 ? -13.546 2.632 4.745 1.00 69.62 100 GLN A O 1
ATOM 850 N N . THR A 1 101 ? -12.194 4.168 3.866 1.00 66.56 101 THR A N 1
ATOM 851 C CA . THR A 1 101 ? -12.748 5.259 4.679 1.00 66.56 101 THR A CA 1
ATOM 852 C C . THR A 1 101 ? -14.183 5.653 4.293 1.00 66.56 101 THR A C 1
ATOM 854 O O . THR A 1 101 ? -14.742 6.551 4.915 1.00 66.56 101 THR A O 1
ATOM 857 N N . GLY A 1 102 ? -14.795 4.991 3.302 1.00 60.16 102 GLY A N 1
ATOM 858 C CA . GLY A 1 102 ? -16.156 5.284 2.847 1.00 60.16 102 GLY A CA 1
ATOM 859 C C . GLY A 1 102 ? -16.262 6.540 1.977 1.00 60.16 102 GLY A C 1
ATOM 860 O O . GLY A 1 102 ? -17.364 6.942 1.635 1.00 60.16 102 GLY A O 1
ATOM 861 N N . TRP A 1 103 ? -15.137 7.143 1.573 1.00 47.44 103 TRP A N 1
ATOM 862 C CA . TRP A 1 103 ? -15.093 8.322 0.693 1.00 47.44 103 TRP A CA 1
ATOM 863 C C . TRP A 1 103 ? -15.086 7.938 -0.790 1.00 47.44 103 TRP A C 1
ATOM 865 O O . TRP A 1 103 ? -14.246 8.421 -1.567 1.00 47.44 103 TRP A O 1
ATOM 875 N N . ILE A 1 104 ? -15.990 7.033 -1.156 1.00 39.91 104 ILE A N 1
ATOM 876 C CA . ILE A 1 104 ? -16.380 6.814 -2.546 1.00 39.91 104 ILE A CA 1
ATOM 877 C C . ILE A 1 104 ? -17.641 7.659 -2.735 1.00 39.91 104 ILE A C 1
ATOM 879 O O . ILE A 1 104 ? -18.680 7.333 -2.165 1.00 39.91 104 ILE A O 1
ATOM 883 N N . CYS A 1 105 ? -17.483 8.789 -3.427 1.00 38.16 105 CYS A N 1
ATOM 884 C CA . CYS A 1 105 ? -18.600 9.523 -4.014 1.00 38.16 105 CYS A CA 1
ATOM 885 C C . CYS A 1 105 ? -19.166 8.721 -5.187 1.00 38.16 105 CYS A C 1
ATOM 887 O O . CYS A 1 105 ? -18.343 8.070 -5.873 1.00 38.16 105 CYS A O 1
#

pLDDT: mean 80.25, std 11.17, range [38.16, 93.12]

Secondary structure (DSSP, 8-state):
-HHHHHHHTT-S--HHHHHHTTS-S----TTT--S---HHIIIIISHHHHHHHHHTTHHHH-TTTTTS-HHHHHHHHHT-S-HHHHHHHHHHHHHHHHHHTT---

Organism: Cephalotus follicularis (NCBI:txid3775)

Sequence (105 aa):
QIFLWKVNHNKLL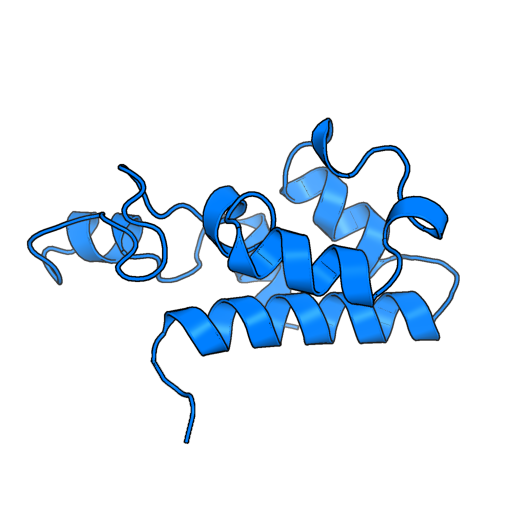TNQVRLRHLLTISPQYSRCMADVENCVHILRECHPSNGTWQSLDYSHHDSSFHSSKLFTWTKFNANHVDLDWKYMFVIALWSLWKAQTGWIC

Foldseek 3Di:
DVVLVCLLVQNQPQLVVCVVVVNDPAQAQPPQRDRHTGSCCLCAVPPVNVVLCVVVVCVVVDVCRPPDDRNVNLVDQCPDPPPVSNVSSVVSSVVSSCVSVVVDD